Protein AF-A0A7C2N4R8-F1 (afdb_monomer_lite)

Foldseek 3Di:
DAAEDEAEACPDVVLVVVLCCVVVVVCRHYPHPYYHHPDFLVVSLVCSQQDPVPGGRPWDWDDDPRDIATNND

pLDDT: mean 96.17, std 3.0, range [78.69, 98.44]

Structure (mmCIF, N/CA/C/O backbone):
data_AF-A0A7C2N4R8-F1
#
_entry.id   AF-A0A7C2N4R8-F1
#
loop_
_atom_site.group_PDB
_atom_site.id
_atom_site.type_symbol
_atom_site.label_atom_id
_atom_site.label_alt_id
_atom_site.label_comp_id
_atom_site.label_asym_id
_atom_site.label_entity_id
_atom_site.label_seq_id
_atom_site.pdbx_PDB_ins_code
_atom_site.Cartn_x
_atom_site.Cartn_y
_atom_site.Cartn_z
_atom_site.occupancy
_atom_site.B_iso_or_equiv
_atom_site.auth_seq_id
_atom_site.auth_comp_id
_atom_site.auth_asym_id
_atom_site.auth_atom_id
_atom_site.pdbx_PDB_model_num
ATOM 1 N N . MET A 1 1 ? -17.379 -1.702 12.834 1.00 78.69 1 MET A N 1
ATOM 2 C CA . MET A 1 1 ? -17.734 -2.306 11.531 1.00 78.69 1 MET A CA 1
ATOM 3 C C . MET A 1 1 ? -16.681 -1.831 10.553 1.00 78.69 1 MET A C 1
ATOM 5 O O . MET A 1 1 ? -16.551 -0.625 10.407 1.00 78.69 1 MET A O 1
ATOM 9 N N . THR A 1 2 ? -15.893 -2.735 9.977 1.00 92.62 2 THR A N 1
ATOM 10 C CA . THR A 1 2 ? -14.739 -2.365 9.143 1.00 92.62 2 THR A CA 1
ATOM 11 C C . THR A 1 2 ? -15.183 -2.077 7.715 1.00 92.62 2 THR A C 1
ATOM 13 O O . THR A 1 2 ? -15.883 -2.887 7.102 1.00 92.62 2 THR A O 1
ATOM 16 N N . ILE A 1 3 ? -14.785 -0.926 7.181 1.00 97.12 3 ILE A N 1
ATOM 17 C CA . ILE A 1 3 ? -15.038 -0.548 5.791 1.00 97.12 3 ILE A CA 1
ATOM 18 C C . ILE A 1 3 ? -14.041 -1.295 4.907 1.00 97.12 3 ILE A C 1
ATOM 20 O O . ILE A 1 3 ? -12.835 -1.195 5.105 1.00 97.12 3 ILE A O 1
ATOM 24 N N . LYS A 1 4 ? -14.536 -2.022 3.905 1.00 97.19 4 LYS A N 1
ATOM 25 C CA . LYS A 1 4 ? -13.691 -2.653 2.886 1.00 97.19 4 LYS A CA 1
ATOM 26 C C . LYS A 1 4 ? -13.602 -1.741 1.674 1.00 97.19 4 LYS A C 1
ATOM 28 O O . LYS A 1 4 ? -14.632 -1.363 1.118 1.00 97.19 4 LYS A O 1
ATOM 33 N N . ALA A 1 5 ? -12.386 -1.397 1.273 1.00 97.19 5 ALA A N 1
ATOM 34 C CA . ALA A 1 5 ? -12.132 -0.483 0.169 1.00 97.19 5 ALA A CA 1
ATOM 35 C C . ALA A 1 5 ? -11.118 -1.063 -0.820 1.00 97.19 5 ALA A C 1
ATOM 37 O O . ALA A 1 5 ? -10.261 -1.869 -0.461 1.00 97.19 5 ALA A O 1
ATOM 38 N N . ALA A 1 6 ? -11.214 -0.620 -2.070 1.00 97.94 6 ALA A N 1
ATOM 39 C CA . ALA A 1 6 ? -10.218 -0.874 -3.100 1.00 97.94 6 ALA A CA 1
ATOM 40 C C . ALA A 1 6 ? -9.576 0.448 -3.530 1.00 97.94 6 ALA A C 1
ATOM 42 O O . ALA A 1 6 ? -10.241 1.487 -3.542 1.00 97.94 6 ALA A O 1
ATOM 43 N N . ILE A 1 7 ? -8.299 0.408 -3.907 1.00 98.19 7 ILE A N 1
ATOM 44 C CA . ILE A 1 7 ? -7.583 1.569 -4.446 1.00 98.19 7 ILE A CA 1
ATOM 45 C C . ILE A 1 7 ? -7.418 1.378 -5.951 1.00 98.19 7 ILE A C 1
ATOM 47 O O . 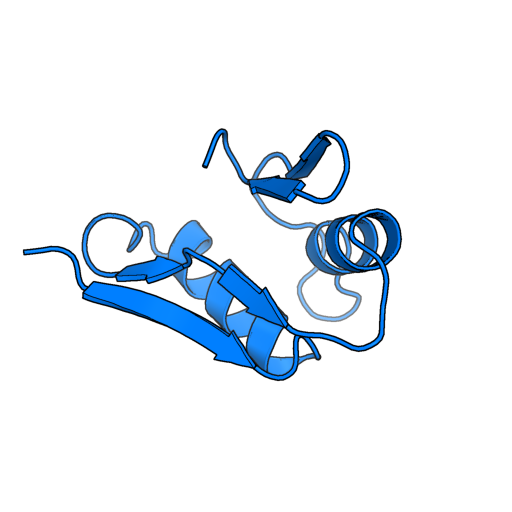ILE A 1 7 ? -6.737 0.455 -6.387 1.00 98.19 7 ILE A O 1
ATOM 51 N N . ASN A 1 8 ? -8.022 2.262 -6.745 1.00 97.94 8 ASN A N 1
ATOM 52 C CA . ASN A 1 8 ? -7.830 2.286 -8.192 1.00 97.94 8 ASN A CA 1
ATOM 53 C C . ASN A 1 8 ? -6.862 3.414 -8.573 1.00 97.94 8 ASN A C 1
ATOM 55 O O . ASN A 1 8 ? -7.184 4.588 -8.391 1.00 97.94 8 ASN A O 1
ATOM 59 N N . GLY A 1 9 ? -5.687 3.047 -9.085 1.00 97.19 9 GLY A N 1
ATOM 60 C CA . GLY A 1 9 ? -4.541 3.933 -9.270 1.00 97.19 9 GLY A CA 1
ATOM 61 C C . GLY A 1 9 ? -3.623 3.908 -8.049 1.00 97.19 9 GLY A C 1
ATOM 62 O O . GLY A 1 9 ? -3.748 4.731 -7.137 1.00 97.19 9 GLY A O 1
ATOM 63 N N . TYR A 1 10 ? -2.653 2.993 -8.043 1.00 97.81 10 TYR A N 1
ATOM 64 C CA . TYR A 1 10 ? -1.721 2.776 -6.931 1.00 97.81 10 TYR A CA 1
ATOM 65 C C . TYR A 1 10 ? -0.449 3.634 -7.049 1.00 97.81 10 TYR A C 1
ATOM 67 O O . TYR A 1 10 ? 0.679 3.236 -6.748 1.00 97.81 10 TYR A O 1
ATOM 75 N N . GLY A 1 11 ? -0.656 4.881 -7.478 1.00 96.75 11 GLY A N 1
ATOM 76 C CA . GLY A 1 11 ? 0.363 5.919 -7.561 1.00 96.75 11 GLY A CA 1
ATOM 77 C C . GLY A 1 11 ? 0.727 6.502 -6.192 1.00 96.75 11 GLY A C 1
ATOM 78 O O . GLY A 1 11 ? 0.529 5.894 -5.143 1.00 96.75 11 GLY A O 1
ATOM 79 N N . ARG A 1 12 ? 1.243 7.735 -6.185 1.00 97.56 12 ARG A N 1
ATOM 80 C CA . ARG A 1 12 ? 1.722 8.388 -4.954 1.00 97.56 12 ARG A CA 1
ATOM 81 C C . ARG A 1 12 ? 0.645 8.498 -3.868 1.00 97.56 12 ARG A C 1
ATOM 83 O O . ARG A 1 12 ? 0.901 8.138 -2.726 1.00 97.56 12 ARG A O 1
ATOM 90 N N . ILE A 1 13 ? -0.558 8.949 -4.224 1.00 98.06 13 ILE A N 1
ATOM 91 C CA . ILE A 1 13 ? -1.654 9.097 -3.255 1.00 98.06 13 ILE A CA 1
ATOM 92 C C . ILE A 1 13 ? -2.174 7.734 -2.791 1.00 98.06 13 ILE A C 1
ATOM 94 O O . ILE A 1 13 ? -2.339 7.540 -1.593 1.00 98.06 13 ILE A O 1
ATOM 98 N N . GLY A 1 14 ? -2.360 6.771 -3.700 1.00 98.06 14 GLY A N 1
ATOM 99 C CA . GLY A 1 14 ? -2.809 5.421 -3.342 1.00 98.06 14 GLY A CA 1
ATOM 100 C C . GLY A 1 14 ? -1.872 4.731 -2.344 1.00 98.06 14 GLY A C 1
ATOM 101 O O . GLY A 1 14 ? -2.325 4.233 -1.313 1.00 98.06 14 GLY A O 1
ATOM 102 N N . ARG A 1 15 ? -0.556 4.787 -2.588 1.00 97.94 15 ARG A N 1
ATOM 103 C CA . ARG A 1 15 ? 0.450 4.251 -1.656 1.00 97.94 15 ARG A CA 1
ATOM 104 C C . ARG A 1 15 ? 0.460 4.978 -0.317 1.00 97.94 15 ARG A C 1
ATOM 106 O O . ARG A 1 15 ? 0.529 4.327 0.720 1.00 97.94 15 ARG A O 1
ATOM 113 N N . ASN A 1 16 ? 0.338 6.306 -0.323 1.00 98.06 16 ASN A N 1
ATOM 114 C CA . ASN A 1 16 ? 0.302 7.087 0.912 1.00 98.06 16 ASN A CA 1
ATOM 115 C C . ASN A 1 16 ? -0.980 6.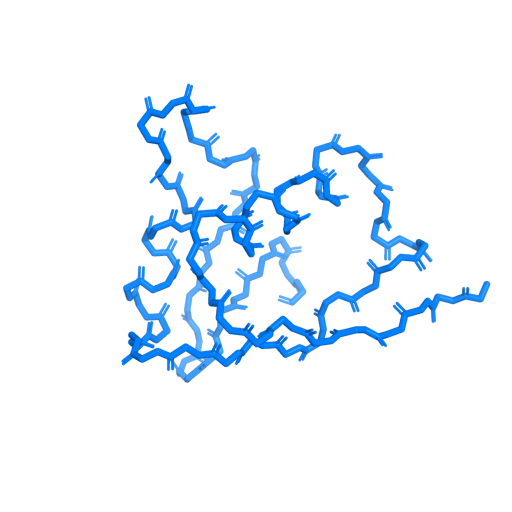856 1.726 1.00 98.06 16 ASN A C 1
ATOM 117 O O . ASN A 1 16 ? -0.916 6.885 2.949 1.00 98.06 16 ASN A O 1
ATOM 121 N N . ILE A 1 17 ? -2.119 6.570 1.085 1.00 98.06 17 ILE A N 1
ATOM 122 C CA . ILE A 1 17 ? -3.345 6.158 1.786 1.00 98.06 17 ILE A CA 1
ATOM 123 C C . ILE A 1 17 ? -3.127 4.815 2.482 1.00 98.06 17 ILE A C 1
ATOM 125 O O . ILE A 1 17 ? -3.425 4.706 3.670 1.00 98.06 17 ILE A O 1
ATOM 129 N N . LEU A 1 18 ? -2.570 3.815 1.779 1.00 97.62 18 LEU A N 1
ATOM 130 C CA . LEU A 1 18 ? -2.220 2.544 2.417 1.00 97.62 18 LEU A CA 1
ATOM 131 C C . LEU A 1 18 ? -1.278 2.805 3.600 1.00 97.62 18 LEU A C 1
ATOM 133 O O . LEU A 1 18 ? -1.557 2.383 4.713 1.00 97.62 18 LEU A O 1
ATOM 137 N N . ARG A 1 19 ? -0.207 3.575 3.395 1.00 97.94 19 ARG A N 1
ATOM 138 C CA . ARG A 1 19 ? 0.749 3.927 4.449 1.00 97.94 19 ARG A CA 1
ATOM 139 C C . ARG A 1 19 ? 0.102 4.568 5.670 1.00 97.94 19 ARG A C 1
ATOM 141 O O . ARG A 1 19 ? 0.356 4.093 6.771 1.00 97.94 19 ARG A O 1
ATOM 148 N N . ALA A 1 20 ? -0.756 5.567 5.486 1.00 97.44 20 ALA A N 1
ATOM 149 C CA . ALA A 1 20 ? -1.445 6.232 6.587 1.00 97.44 20 ALA A CA 1
ATOM 150 C C . ALA A 1 20 ? -2.302 5.249 7.399 1.00 97.44 20 ALA A C 1
ATOM 152 O O . ALA A 1 20 ? -2.259 5.272 8.624 1.00 97.44 20 ALA A O 1
ATOM 153 N N . ILE A 1 21 ? -3.011 4.324 6.738 1.00 96.81 21 ILE A N 1
ATOM 154 C CA . ILE A 1 21 ? -3.818 3.301 7.426 1.00 96.81 21 ILE A CA 1
ATOM 155 C C . ILE A 1 21 ? -2.950 2.425 8.343 1.00 96.81 21 ILE A C 1
ATOM 157 O O . ILE A 1 21 ? -3.374 2.091 9.451 1.00 96.81 21 ILE A O 1
ATOM 161 N N . TYR A 1 22 ? -1.740 2.065 7.909 1.00 96.44 22 TYR A N 1
ATOM 162 C CA . TYR A 1 22 ? -0.828 1.235 8.700 1.00 96.44 22 TYR A CA 1
ATOM 163 C C . TYR A 1 22 ? -0.085 2.036 9.779 1.00 96.44 22 TYR A C 1
ATOM 165 O O . TYR A 1 22 ? 0.021 1.559 10.904 1.00 96.44 22 TYR A O 1
ATOM 173 N N . GLU A 1 23 ? 0.392 3.246 9.476 1.00 96.31 23 GLU A N 1
ATOM 174 C CA . GLU A 1 23 ? 1.088 4.118 10.437 1.00 96.31 23 GLU A CA 1
ATOM 175 C C . GLU A 1 23 ? 0.164 4.600 11.564 1.00 96.31 23 GLU A C 1
ATOM 177 O O . GLU A 1 23 ? 0.577 4.649 12.722 1.00 96.31 23 GLU A O 1
ATOM 182 N N . GLU A 1 24 ? -1.098 4.899 11.252 1.00 96.56 24 GLU A N 1
ATOM 183 C CA . GLU A 1 24 ? -2.097 5.348 12.228 1.00 96.56 24 GLU A CA 1
ATOM 184 C C . GLU A 1 24 ? -2.853 4.188 12.902 1.00 96.56 24 GLU A C 1
ATOM 186 O O . GLU A 1 24 ? -3.757 4.425 13.700 1.00 96.56 24 GLU A O 1
ATOM 191 N N . ASN A 1 25 ? -2.500 2.929 12.609 1.00 94.81 25 ASN A N 1
ATOM 192 C CA . ASN A 1 25 ? -3.167 1.727 13.132 1.00 94.81 25 ASN A CA 1
ATOM 193 C C . ASN A 1 25 ? -4.684 1.678 12.860 1.00 94.81 25 ASN A C 1
ATOM 195 O O . ASN A 1 25 ? -5.460 1.171 13.666 1.00 94.81 25 ASN A O 1
ATOM 199 N N . ARG A 1 26 ? -5.121 2.154 11.691 1.00 95.56 26 ARG A N 1
ATOM 200 C CA . ARG A 1 26 ? -6.542 2.250 11.306 1.00 95.56 26 ARG A CA 1
ATOM 201 C C . ARG A 1 26 ? -7.069 1.049 10.522 1.00 95.56 26 ARG A C 1
ATOM 203 O O . ARG A 1 26 ? 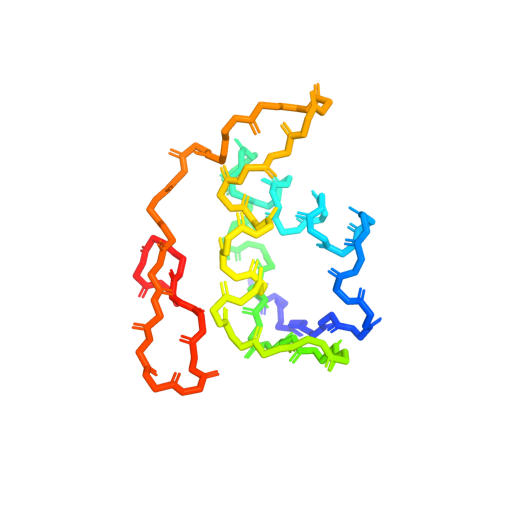-8.120 1.129 9.890 1.00 95.56 26 ARG A O 1
ATOM 210 N N . ARG A 1 27 ? -6.360 -0.079 10.565 1.00 92.69 27 ARG A N 1
ATOM 211 C CA . ARG A 1 27 ? -6.734 -1.310 9.844 1.00 92.69 27 ARG A CA 1
ATOM 212 C C . ARG A 1 27 ? -8.079 -1.887 10.293 1.00 92.69 27 ARG A C 1
ATOM 214 O O . ARG A 1 27 ? -8.779 -2.504 9.499 1.00 92.69 27 ARG A O 1
ATOM 221 N N . GLU A 1 28 ? -8.465 -1.650 11.547 1.00 93.94 28 GLU A N 1
ATOM 222 C CA . GLU A 1 28 ? -9.770 -2.068 12.078 1.00 93.94 28 GLU A CA 1
ATOM 223 C C . GLU A 1 28 ? -10.926 -1.182 11.578 1.00 93.94 28 GLU A C 1
ATOM 225 O O . GLU A 1 28 ? -12.066 -1.649 11.481 1.00 93.94 28 GLU A O 1
ATOM 230 N N . ASP A 1 29 ? -10.633 0.068 11.199 1.00 95.81 29 ASP A N 1
ATOM 231 C CA . ASP A 1 29 ? -11.600 0.993 10.603 1.00 95.81 29 ASP A CA 1
ATOM 232 C C . ASP A 1 29 ? -11.767 0.727 9.103 1.00 95.81 29 ASP A C 1
ATOM 234 O O . ASP A 1 29 ? -12.892 0.669 8.599 1.00 95.81 29 ASP A O 1
ATOM 238 N N . ILE A 1 30 ? -10.642 0.596 8.386 1.00 96.12 30 ILE A N 1
ATOM 239 C CA . ILE A 1 30 ? -10.582 0.475 6.927 1.00 96.12 30 ILE A CA 1
ATOM 240 C C . ILE A 1 30 ? -9.611 -0.639 6.540 1.00 96.12 30 ILE A C 1
ATOM 242 O O . ILE A 1 30 ? -8.416 -0.569 6.820 1.00 96.12 30 ILE A O 1
ATOM 246 N N . GLN A 1 31 ? -10.123 -1.616 5.799 1.00 95.88 31 GLN A N 1
ATOM 247 C CA . GLN A 1 31 ? -9.340 -2.683 5.194 1.00 95.88 31 GLN A CA 1
ATOM 248 C C . GLN A 1 31 ? -9.236 -2.453 3.684 1.00 95.88 31 GLN A C 1
ATOM 250 O O . GLN A 1 31 ? -10.250 -2.434 2.977 1.00 95.88 31 GLN A O 1
ATOM 255 N N . ILE A 1 32 ? -8.009 -2.304 3.181 1.00 96.75 32 ILE A N 1
ATOM 256 C CA . ILE A 1 32 ? -7.751 -2.296 1.740 1.00 96.75 32 ILE A CA 1
ATOM 257 C C . ILE A 1 32 ? -7.724 -3.745 1.264 1.00 96.75 32 ILE A C 1
ATOM 259 O O . ILE A 1 32 ? -6.841 -4.501 1.644 1.00 96.75 32 ILE A O 1
ATOM 263 N N . VAL A 1 33 ? -8.715 -4.137 0.466 1.00 96.44 33 VAL A N 1
ATOM 264 C CA . VAL A 1 33 ? -8.892 -5.533 0.019 1.00 96.44 33 VAL A CA 1
ATOM 265 C C . VAL A 1 33 ? -8.439 -5.768 -1.417 1.00 96.44 33 VAL A C 1
ATOM 267 O O . VAL A 1 33 ? -8.347 -6.910 -1.850 1.00 96.44 33 VAL A O 1
ATOM 270 N N . ALA A 1 34 ? -8.205 -4.696 -2.175 1.00 97.00 34 ALA A N 1
ATOM 271 C CA . ALA A 1 34 ? -7.718 -4.777 -3.542 1.00 97.00 34 ALA A CA 1
ATOM 272 C C . ALA A 1 34 ? -7.004 -3.487 -3.950 1.00 97.00 34 ALA A C 1
ATOM 274 O O . ALA A 1 34 ? -7.372 -2.384 -3.529 1.00 97.00 34 ALA A O 1
ATOM 275 N N . ILE A 1 35 ? -6.027 -3.635 -4.839 1.00 96.69 35 ILE A N 1
ATOM 276 C CA . ILE A 1 35 ? -5.407 -2.535 -5.572 1.00 96.69 35 ILE A CA 1
ATOM 277 C C . ILE A 1 35 ? -5.521 -2.819 -7.069 1.00 96.69 35 ILE A C 1
ATOM 279 O O . ILE A 1 35 ? -5.443 -3.968 -7.493 1.00 96.69 35 ILE A O 1
ATOM 283 N N . ASN A 1 36 ? -5.714 -1.773 -7.865 1.00 96.81 36 ASN A N 1
ATOM 284 C CA . ASN A 1 36 ? -5.612 -1.835 -9.317 1.00 96.81 36 ASN A CA 1
ATOM 285 C C . ASN A 1 36 ? -4.602 -0.788 -9.784 1.00 96.81 36 ASN A C 1
ATOM 287 O O . ASN A 1 36 ? -4.733 0.391 -9.442 1.00 96.81 36 ASN A O 1
ATOM 291 N N . ASP A 1 37 ? -3.613 -1.217 -10.562 1.00 96.00 37 ASP A N 1
ATOM 292 C CA . ASP A 1 37 ? -2.579 -0.358 -11.133 1.00 96.00 37 ASP A CA 1
ATOM 293 C C . ASP A 1 37 ? -2.054 -0.938 -12.453 1.00 96.00 37 ASP A C 1
ATOM 295 O O . ASP A 1 37 ? -2.416 -2.048 -12.837 1.00 96.00 37 ASP A O 1
ATOM 299 N N . LEU A 1 38 ? -1.220 -0.175 -13.163 1.00 93.25 38 LEU A N 1
ATOM 300 C CA . LEU A 1 38 ? -0.578 -0.636 -14.395 1.00 93.25 38 LEU A CA 1
ATOM 301 C C . LEU A 1 38 ? 0.676 -1.484 -14.120 1.00 93.25 38 LEU A C 1
ATOM 303 O O . LEU A 1 38 ? 1.098 -2.231 -15.000 1.00 93.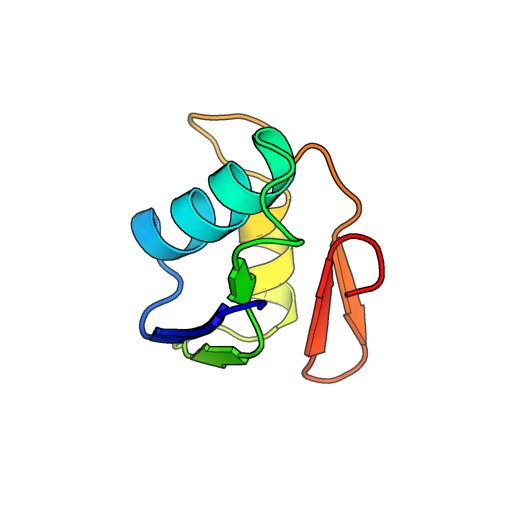25 38 LEU A O 1
ATOM 307 N N . GLY A 1 39 ? 1.291 -1.337 -12.939 1.00 91.44 39 GLY A N 1
ATOM 308 C CA . GLY A 1 39 ? 2.450 -2.124 -12.512 1.00 91.44 39 GLY A CA 1
ATOM 309 C C . GLY A 1 39 ? 2.081 -3.488 -11.921 1.00 91.44 39 GLY A C 1
ATOM 310 O O . GLY A 1 39 ? 0.984 -3.669 -11.390 1.00 91.44 39 GLY A O 1
ATOM 311 N N . ASP A 1 40 ? 3.022 -4.434 -11.975 1.00 95.50 40 ASP A N 1
ATOM 312 C CA . ASP A 1 40 ? 2.877 -5.756 -11.356 1.00 95.50 40 ASP A CA 1
ATOM 313 C C . ASP A 1 40 ? 2.979 -5.715 -9.816 1.00 95.50 40 ASP A C 1
ATOM 315 O O . ASP A 1 40 ? 3.328 -4.696 -9.206 1.00 95.50 40 ASP A O 1
ATOM 319 N N . ALA A 1 41 ? 2.641 -6.834 -9.165 1.00 95.94 41 ALA A N 1
ATOM 320 C CA . ALA A 1 41 ? 2.661 -6.951 -7.706 1.00 95.94 41 ALA A CA 1
ATOM 321 C C . ALA A 1 41 ? 4.059 -6.684 -7.115 1.00 95.94 41 ALA A C 1
ATOM 323 O O . ALA A 1 41 ? 4.167 -6.007 -6.094 1.00 95.94 41 ALA A O 1
ATOM 324 N N . GLU A 1 42 ? 5.127 -7.135 -7.781 1.00 97.44 42 GLU A N 1
ATOM 325 C CA . GLU A 1 42 ? 6.519 -6.909 -7.362 1.00 97.44 42 GLU A CA 1
ATOM 326 C C . GLU A 1 42 ? 6.914 -5.431 -7.396 1.00 97.44 42 GLU A C 1
ATOM 328 O O . GLU A 1 42 ? 7.461 -4.901 -6.421 1.00 97.44 42 GLU A O 1
ATOM 333 N N . THR A 1 43 ? 6.582 -4.732 -8.481 1.00 96.81 43 THR A N 1
ATOM 334 C CA . THR A 1 43 ? 6.808 -3.291 -8.619 1.00 96.81 43 THR A CA 1
ATOM 335 C C . THR A 1 43 ? 6.017 -2.528 -7.565 1.00 96.81 43 THR A C 1
ATOM 337 O O . THR A 1 43 ? 6.580 -1.675 -6.874 1.00 96.81 43 THR A O 1
ATOM 340 N N . ASN A 1 44 ? 4.739 -2.859 -7.374 1.00 97.38 44 ASN A N 1
ATOM 341 C CA . ASN A 1 44 ? 3.906 -2.223 -6.355 1.00 97.38 44 ASN A CA 1
ATOM 342 C C . ASN A 1 44 ? 4.454 -2.469 -4.945 1.00 97.38 44 ASN A C 1
ATOM 344 O O . ASN A 1 44 ? 4.618 -1.516 -4.187 1.00 97.38 44 ASN A O 1
ATOM 348 N N . ALA A 1 45 ? 4.848 -3.699 -4.614 1.00 97.75 45 ALA A N 1
ATOM 349 C CA . ALA A 1 45 ? 5.458 -4.031 -3.331 1.00 97.75 45 ALA A CA 1
ATOM 350 C C . ALA A 1 45 ? 6.786 -3.300 -3.107 1.00 97.75 45 ALA A C 1
ATOM 352 O O . ALA A 1 45 ? 7.071 -2.837 -2.000 1.00 97.75 45 ALA A O 1
ATOM 353 N N . HIS A 1 46 ? 7.623 -3.171 -4.138 1.00 97.62 46 HIS A N 1
ATOM 354 C CA . HIS A 1 46 ? 8.848 -2.378 -4.058 1.00 97.62 46 HIS A CA 1
ATOM 355 C C . HIS A 1 46 ? 8.545 -0.900 -3.773 1.00 97.62 46 HIS A C 1
ATOM 357 O O . HIS A 1 46 ? 9.108 -0.326 -2.840 1.00 97.62 46 HIS A O 1
ATOM 363 N N . LEU A 1 47 ? 7.626 -0.300 -4.532 1.00 97.50 47 LEU A N 1
ATOM 364 C CA . LEU A 1 47 ? 7.240 1.103 -4.378 1.00 97.50 47 LEU A CA 1
ATOM 365 C C . LEU A 1 47 ? 6.512 1.385 -3.058 1.00 97.50 47 LEU A C 1
ATOM 367 O O . LEU A 1 47 ? 6.579 2.506 -2.560 1.00 97.50 47 LEU A O 1
ATOM 371 N N . THR A 1 48 ? 5.833 0.393 -2.482 1.00 97.81 48 THR A N 1
ATOM 372 C CA . THR A 1 48 ? 5.271 0.489 -1.131 1.00 97.81 48 THR A CA 1
ATOM 373 C C . THR A 1 48 ? 6.379 0.468 -0.090 1.00 97.81 48 THR A C 1
ATOM 375 O O . THR A 1 48 ? 6.376 1.318 0.792 1.00 97.81 48 THR A O 1
ATOM 378 N N . ARG A 1 49 ? 7.362 -0.441 -0.204 1.00 98.44 49 ARG A N 1
ATOM 379 C CA . ARG A 1 49 ? 8.489 -0.550 0.744 1.00 98.44 49 ARG A CA 1
ATOM 380 C C . ARG A 1 49 ? 9.345 0.707 0.805 1.00 98.44 49 ARG A C 1
ATOM 382 O O . ARG A 1 49 ? 9.847 1.033 1.882 1.00 98.44 49 ARG A O 1
ATOM 389 N N . PHE A 1 50 ? 9.541 1.378 -0.327 1.00 98.19 50 PHE A N 1
ATOM 390 C CA . PHE A 1 50 ? 10.493 2.476 -0.460 1.00 98.19 50 PHE A CA 1
ATOM 391 C C . PHE A 1 50 ? 9.834 3.721 -1.057 1.00 98.19 50 PHE A C 1
ATOM 393 O O . PHE A 1 50 ? 9.617 3.806 -2.264 1.00 98.19 50 PHE A O 1
ATOM 400 N N . ASP A 1 51 ? 9.598 4.728 -0.216 1.00 98.12 51 ASP A N 1
ATOM 401 C CA . ASP A 1 51 ? 9.202 6.062 -0.662 1.00 98.12 51 ASP A CA 1
ATOM 402 C C . ASP A 1 51 ? 10.348 7.062 -0.437 1.00 98.12 51 ASP A C 1
ATOM 404 O O . ASP A 1 51 ? 10.948 7.118 0.635 1.00 98.12 51 ASP A O 1
ATOM 408 N N . THR A 1 52 ? 10.684 7.860 -1.452 1.00 97.94 52 TH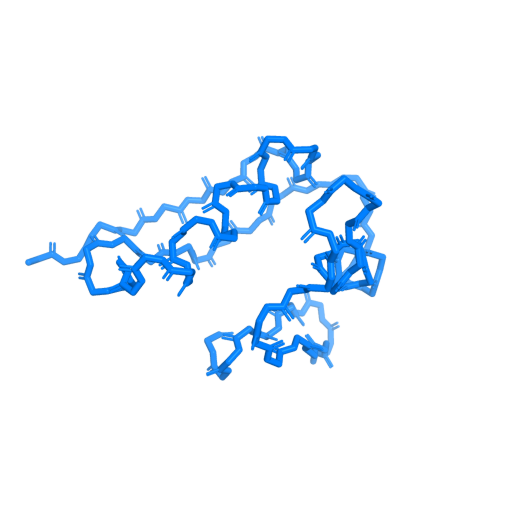R A N 1
ATOM 409 C CA . THR A 1 52 ? 11.782 8.840 -1.369 1.00 97.94 52 THR A CA 1
ATOM 410 C C . THR A 1 52 ? 11.490 9.983 -0.394 1.00 97.94 52 THR A C 1
ATOM 412 O O . THR A 1 52 ? 12.415 10.520 0.206 1.00 97.94 52 THR A O 1
ATOM 415 N N . THR A 1 53 ? 10.225 10.376 -0.240 1.00 97.88 53 THR A N 1
ATOM 416 C CA . THR A 1 53 ? 9.811 11.510 0.595 1.00 97.88 53 THR A CA 1
ATOM 417 C C . THR A 1 53 ? 9.553 11.075 2.032 1.00 97.88 53 THR A C 1
ATOM 419 O O . THR A 1 53 ? 9.977 11.752 2.964 1.00 97.88 53 THR A O 1
ATOM 422 N N . HIS A 1 54 ? 8.884 9.939 2.218 1.00 97.00 54 HIS A N 1
ATOM 423 C CA . HIS A 1 54 ? 8.471 9.450 3.535 1.00 97.00 54 HIS A CA 1
ATOM 424 C C . HIS A 1 54 ? 9.374 8.326 4.079 1.00 97.00 54 HIS A C 1
ATOM 426 O O . HIS A 1 54 ? 9.183 7.847 5.195 1.00 97.00 54 HIS A O 1
ATOM 432 N N . GLY A 1 55 ? 10.377 7.890 3.317 1.00 97.44 55 GLY A N 1
ATOM 433 C CA . GLY A 1 55 ? 11.283 6.814 3.709 1.00 97.44 55 GLY A CA 1
ATOM 434 C C . GLY A 1 55 ? 10.640 5.430 3.613 1.00 97.44 55 GLY A C 1
ATOM 435 O O . GLY A 1 55 ? 9.633 5.227 2.929 1.00 97.44 55 GLY A O 1
ATOM 436 N N . LYS A 1 56 ? 11.237 4.453 4.305 1.00 98.00 56 LYS A N 1
ATOM 437 C CA . LYS A 1 56 ? 10.771 3.060 4.276 1.00 98.00 56 LYS A CA 1
ATOM 438 C C . LYS A 1 56 ? 9.388 2.914 4.911 1.00 98.00 56 LYS A C 1
ATOM 440 O O . LYS A 1 56 ? 9.092 3.587 5.895 1.00 98.00 56 LYS A O 1
ATOM 445 N N . PHE A 1 57 ? 8.577 2.011 4.370 1.00 98.19 57 PHE A N 1
ATOM 446 C CA . PHE A 1 57 ? 7.324 1.597 4.999 1.00 98.19 57 PHE A CA 1
ATOM 447 C C . PHE A 1 57 ? 7.604 0.952 6.368 1.00 98.19 57 PHE A C 1
ATOM 449 O O . PHE A 1 57 ? 8.576 0.202 6.482 1.00 98.19 57 PHE A O 1
ATOM 456 N N . PRO A 1 58 ? 6.789 1.218 7.405 1.00 95.50 58 PRO A N 1
ATOM 457 C CA . PRO A 1 58 ? 7.050 0.726 8.764 1.00 95.50 58 PRO A CA 1
ATOM 458 C C . PRO A 1 58 ? 6.783 -0.776 8.947 1.00 95.50 58 PRO A C 1
ATOM 460 O O . PRO A 1 58 ? 7.179 -1.345 9.960 1.00 95.50 58 PRO A O 1
ATOM 463 N N . GLY A 1 59 ? 6.086 -1.405 8.001 1.00 95.25 59 GLY A N 1
ATOM 464 C CA . GLY A 1 59 ? 5.693 -2.811 8.042 1.00 95.25 59 GLY A CA 1
ATOM 465 C C . GLY A 1 59 ? 6.445 -3.707 7.060 1.00 95.25 59 GLY A C 1
ATOM 466 O O . GLY A 1 59 ? 7.201 -3.255 6.197 1.00 95.25 59 GLY A O 1
ATOM 467 N N . GLU A 1 60 ? 6.185 -5.003 7.173 1.00 97.56 60 GLU A N 1
ATOM 468 C CA . GLU A 1 60 ? 6.619 -5.992 6.201 1.00 97.56 60 GLU A CA 1
ATOM 469 C C . GLU A 1 60 ? 5.716 -5.948 4.964 1.00 97.56 60 GLU A C 1
ATOM 471 O O . GLU A 1 60 ? 4.492 -5.931 5.073 1.00 97.56 60 GLU A O 1
ATOM 476 N N . VAL A 1 61 ? 6.331 -5.949 3.783 1.00 97.94 61 VAL A N 1
ATOM 477 C CA . VAL A 1 61 ? 5.634 -6.035 2.497 1.00 97.94 61 VAL A CA 1
ATOM 478 C C . VAL A 1 61 ? 6.295 -7.139 1.682 1.00 97.94 61 VAL A C 1
ATOM 480 O O . VAL A 1 61 ? 7.505 -7.088 1.423 1.00 97.94 61 VAL A O 1
ATOM 483 N N . LYS A 1 62 ? 5.500 -8.131 1.294 1.00 97.62 62 LYS A N 1
ATOM 484 C CA . LYS A 1 62 ? 5.903 -9.312 0.524 1.00 97.62 62 LYS A CA 1
ATOM 485 C C . LYS A 1 62 ? 4.994 -9.488 -0.686 1.00 97.62 62 LYS A C 1
ATOM 487 O O . LYS A 1 62 ? 3.969 -8.824 -0.803 1.00 97.62 62 LYS A O 1
ATOM 492 N N . VAL A 1 63 ? 5.396 -10.381 -1.580 1.00 97.81 63 VAL A N 1
ATOM 493 C CA . VAL A 1 63 ? 4.613 -10.774 -2.749 1.00 97.81 63 VAL A CA 1
ATOM 494 C C . VAL A 1 63 ? 4.407 -12.279 -2.702 1.00 97.81 63 VAL A C 1
ATOM 496 O O . VAL A 1 63 ? 5.357 -13.030 -2.480 1.00 97.81 63 VAL A O 1
ATOM 499 N N . GLU A 1 64 ? 3.163 -12.704 -2.891 1.00 96.81 64 GLU A N 1
ATOM 500 C CA . GLU A 1 64 ? 2.751 -14.103 -2.967 1.00 96.81 64 GLU A CA 1
ATOM 501 C C . GLU A 1 64 ? 1.914 -14.308 -4.236 1.00 96.81 64 GLU A C 1
ATOM 503 O O . GLU A 1 64 ? 0.703 -14.070 -4.263 1.00 96.81 64 GLU A O 1
ATOM 508 N N . GLY A 1 65 ? 2.580 -14.718 -5.320 1.00 95.00 65 GLY A N 1
ATOM 509 C CA . GLY A 1 65 ? 1.970 -14.759 -6.650 1.00 95.00 65 GLY A CA 1
ATOM 510 C C . GLY A 1 65 ? 1.616 -13.349 -7.124 1.00 95.00 65 GLY A C 1
ATOM 511 O O . GLY A 1 65 ? 2.485 -12.485 -7.174 1.00 95.00 65 GLY A O 1
ATOM 512 N N . ASP A 1 66 ? 0.338 -13.116 -7.419 1.00 93.94 66 ASP A N 1
ATOM 513 C CA . ASP A 1 66 ? -0.173 -11.803 -7.840 1.00 93.94 66 ASP A CA 1
ATOM 514 C C . ASP A 1 66 ? -0.627 -10.920 -6.661 1.00 93.94 66 ASP A C 1
ATOM 516 O O . ASP A 1 66 ? -1.117 -9.808 -6.865 1.00 93.94 66 ASP A O 1
ATOM 520 N N . ASN A 1 67 ? -0.471 -11.391 -5.418 1.00 94.62 67 ASN A N 1
ATOM 521 C CA . ASN A 1 67 ? -0.883 -10.653 -4.227 1.00 94.62 67 ASN A CA 1
ATOM 522 C C . ASN A 1 67 ? 0.301 -9.926 -3.587 1.00 94.62 67 ASN A C 1
ATOM 524 O O . ASN A 1 67 ? 1.367 -10.505 -3.382 1.00 94.62 67 ASN A O 1
ATOM 528 N N . MET A 1 68 ? 0.084 -8.671 -3.200 1.00 96.12 68 MET A N 1
ATOM 529 C CA . MET A 1 68 ? 0.976 -7.942 -2.301 1.00 96.12 68 MET A CA 1
ATOM 530 C C . MET A 1 68 ? 0.463 -8.106 -0.869 1.00 96.12 68 MET A C 1
ATOM 532 O O . MET A 1 68 ? -0.627 -7.633 -0.562 1.00 96.12 68 MET A O 1
ATOM 536 N N . VAL A 1 69 ? 1.264 -8.742 -0.016 1.00 96.69 69 VAL A N 1
ATOM 537 C CA . VAL A 1 69 ? 0.934 -9.038 1.383 1.00 96.69 69 VAL A CA 1
ATOM 538 C C . VAL A 1 69 ? 1.578 -7.997 2.288 1.00 96.69 69 VAL A C 1
ATOM 540 O O . VAL A 1 69 ? 2.799 -7.808 2.237 1.00 96.69 69 VAL A O 1
ATOM 543 N N . VAL A 1 70 ? 0.788 -7.322 3.125 1.00 96.38 70 VAL A N 1
ATOM 544 C CA . VAL A 1 70 ? 1.265 -6.210 3.968 1.00 96.38 70 VAL A CA 1
ATOM 545 C C . VAL A 1 70 ? 0.974 -6.500 5.437 1.00 96.38 70 VAL A C 1
ATOM 547 O O . VAL A 1 70 ? -0.171 -6.506 5.868 1.00 96.38 70 VAL A O 1
ATOM 550 N N . ASN A 1 71 ? 2.018 -6.735 6.237 1.00 94.62 71 ASN A N 1
ATOM 551 C CA . ASN A 1 71 ? 1.918 -7.220 7.624 1.00 94.62 71 ASN A CA 1
ATOM 552 C C . ASN A 1 71 ? 1.022 -8.468 7.795 1.00 94.62 71 ASN A C 1
ATOM 554 O O . ASN A 1 71 ? 0.388 -8.632 8.838 1.00 94.62 71 ASN A O 1
ATOM 558 N N . GLY A 1 72 ? 0.992 -9.345 6.788 1.00 90.50 72 GLY A N 1
ATOM 559 C CA . GLY A 1 72 ? 0.174 -10.563 6.782 1.00 90.50 72 GLY A CA 1
ATOM 560 C C . GLY A 1 72 ? -1.271 -10.373 6.309 1.00 90.50 72 GLY A C 1
ATOM 561 O O . GLY A 1 72 ? -2.013 -11.353 6.324 1.00 90.50 72 GLY A O 1
ATOM 562 N N . ASP A 1 73 ? -1.648 -9.153 5.907 1.00 84.19 73 ASP A N 1
ATOM 563 C CA . ASP A 1 73 ? -2.921 -8.844 5.240 1.00 84.19 73 ASP A CA 1
ATOM 564 C C . ASP A 1 73 ? -2.852 -9.098 3.728 1.00 84.19 73 ASP A C 1
ATOM 566 O O . ASP A 1 73 ? -1.763 -8.857 3.150 1.00 84.19 73 ASP A O 1
#

Sequence (73 aa):
MTIKAAINGYGRIGRNILRAIYEENRREDIQIVAINDLGDAETNAHLTRFDTTHGKFPGEVKVEGDNMVVNGD

Secondary structure (DSSP, 8-state):
-PEEEEEES-SHHHHHHHHHHHHTT-TTTEEEEEEE-SS-HHHHHHHHHEETTTEE-SS-EEEETTEEEETT-

Radius of gyration: 11.37 Å; chains: 1; bounding box: 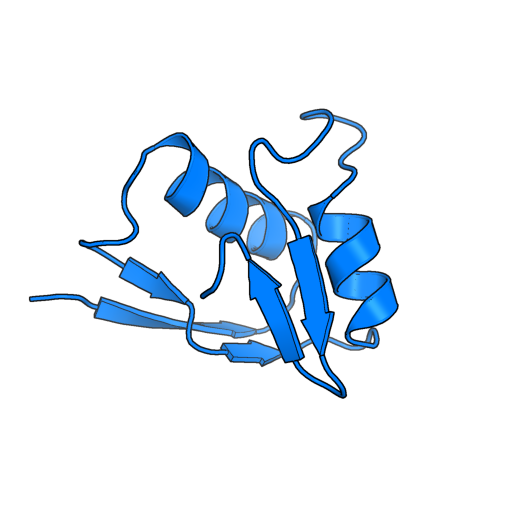30×26×28 Å